Protein AF-A0A1X0SXB1-F1 (afdb_monomer)

pLDDT: mean 78.18, std 19.12, range [36.53, 98.12]

Mean predicted aligned error: 13.42 Å

Solvent-accessible surface area (backbone atoms only — not comparable to full-atom values): 8924 Å² total; per-residue (Å²): 121,76,86,92,71,88,84,87,86,88,75,94,72,95,62,87,86,78,88,64,56,76,43,69,35,97,49,56,66,60,50,50,57,54,42,39,73,75,53,28,42,81,78,49,74,54,98,80,31,38,34,37,28,41,81,86,68,54,51,36,34,35,31,58,70,86,55,94,54,49,92,78,74,61,84,87,74,84,81,72,55,87,54,70,91,70,46,70,59,54,45,99,87,70,45,77,54,78,78,80,75,78,78,94,77,87,88,90,78,82,85,80,86,82,86,87,85,87,89,86,84,89,90,82,90,133

Nearest PDB structures (foldseek):
  4lqb-assembly1_B  TM=8.914E-01  e=7.048E-03  Kribbella flavida DSM 17836
  1ewj-assembly3_F  TM=8.689E-01  e=2.632E-02  Klebsiella pneumoniae
  5vb0-assembly1_B  TM=7.351E-01  e=2.811E-02  Escherichia coli
  5vb0-assembly6_H  TM=7.260E-01  e=3.659E-02  Escherichia coli
  1kll-assembly1_A-2  TM=5.533E-01  e=1.366E-01  Streptomyces lavendulae

Sequence (126 aa):
MPSGEAKVLIRAVDHPPRVHCDIETDDQKAEATRLEGVGARQIGAVKSWIVMETPTGHRFCLVEPQRDDIDRDAREFDRLPANPEMRRPIDRAGRGIEPAQPSSRANQSGTRSASSGIPLDHPVAG

Radius of gyration: 30.95 Å; Cα contacts (8 Å, |Δi|>4): 115; chains: 1; bounding box: 59×100×36 Å

Structure (mmCIF, N/CA/C/O backbone):
data_AF-A0A1X0SXB1-F1
#
_entry.id   AF-A0A1X0SXB1-F1
#
loop_
_atom_site.group_PDB
_atom_site.id
_atom_site.type_symbol
_atom_site.label_atom_id
_atom_site.label_alt_id
_atom_site.label_comp_id
_atom_site.label_asym_id
_atom_site.label_entity_id
_atom_site.label_seq_id
_atom_site.pdbx_PDB_ins_code
_atom_site.Car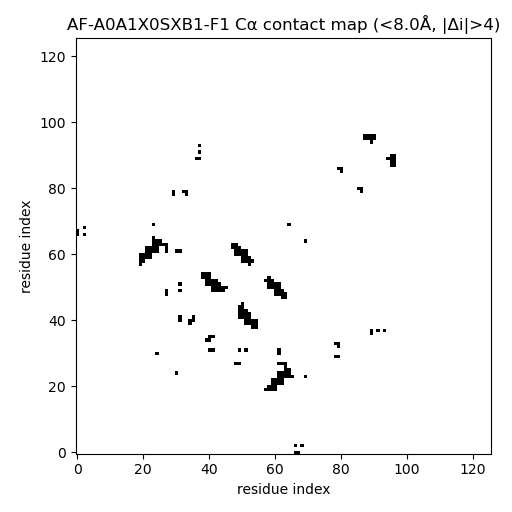tn_x
_atom_site.Cartn_y
_atom_site.Cartn_z
_atom_site.occupancy
_atom_site.B_iso_or_equiv
_atom_site.auth_seq_id
_atom_site.auth_comp_id
_atom_site.auth_asym_id
_atom_site.auth_atom_id
_atom_site.pdbx_PDB_model_num
ATOM 1 N N . MET A 1 1 ? 9.335 -14.666 -10.530 1.00 59.00 1 MET A N 1
ATOM 2 C CA . MET A 1 1 ? 8.030 -15.276 -10.906 1.00 59.00 1 MET A CA 1
ATOM 3 C C . MET A 1 1 ? 7.791 -15.014 -12.384 1.00 59.00 1 MET A C 1
ATOM 5 O O . MET A 1 1 ? 8.287 -13.992 -12.850 1.00 59.00 1 MET A O 1
ATOM 9 N N . PRO A 1 2 ? 7.078 -15.872 -13.131 1.00 64.31 2 PRO A N 1
ATOM 10 C CA . PRO A 1 2 ? 6.658 -15.516 -14.481 1.00 64.31 2 PRO A CA 1
ATOM 11 C C . PRO A 1 2 ? 5.820 -14.234 -14.440 1.00 64.31 2 PRO A C 1
ATOM 13 O O . PRO A 1 2 ? 4.957 -14.064 -13.578 1.00 64.31 2 PRO A O 1
ATOM 16 N N . SER A 1 3 ? 6.115 -13.312 -15.348 1.00 70.19 3 SER A N 1
ATOM 17 C CA . SER A 1 3 ? 5.376 -12.061 -15.483 1.00 70.19 3 SER A CA 1
ATOM 18 C C . SER A 1 3 ? 3.910 -12.339 -15.846 1.00 70.19 3 SER A C 1
ATOM 20 O O . SER A 1 3 ? 3.638 -13.157 -16.722 1.00 70.19 3 SER A O 1
ATOM 22 N N . GLY A 1 4 ? 2.971 -11.653 -15.189 1.00 73.12 4 GLY A N 1
ATOM 23 C CA . GLY A 1 4 ? 1.546 -11.667 -15.553 1.00 73.12 4 GLY A CA 1
ATOM 24 C C . GLY A 1 4 ? 0.649 -12.672 -14.816 1.00 73.12 4 GLY A C 1
ATOM 25 O O . GLY A 1 4 ? -0.547 -12.715 -15.095 1.00 73.12 4 GLY A O 1
ATOM 26 N N . GLU A 1 5 ? 1.168 -13.441 -13.857 1.00 81.56 5 GLU A N 1
ATOM 27 C CA . GLU A 1 5 ? 0.366 -14.387 -13.066 1.00 81.56 5 GLU A CA 1
ATOM 28 C C . GLU A 1 5 ? -0.112 -13.789 -11.730 1.00 81.56 5 GLU A C 1
ATOM 30 O O . GLU A 1 5 ? 0.615 -13.059 -11.053 1.00 81.56 5 GLU A O 1
ATOM 35 N N . ALA A 1 6 ? -1.341 -14.122 -11.320 1.00 82.62 6 ALA A N 1
ATOM 36 C CA . ALA A 1 6 ? -1.893 -13.722 -10.026 1.00 82.62 6 ALA A CA 1
ATOM 37 C C . ALA A 1 6 ? -1.512 -14.720 -8.920 1.00 82.62 6 ALA A C 1
ATOM 39 O O . ALA A 1 6 ? -1.633 -15.933 -9.090 1.00 82.62 6 ALA A O 1
ATOM 40 N N . LYS A 1 7 ? -1.122 -14.208 -7.747 1.00 85.69 7 LYS A N 1
ATOM 41 C CA . LYS A 1 7 ? -0.831 -15.006 -6.549 1.00 85.69 7 LYS A CA 1
ATOM 42 C C . LYS A 1 7 ? -1.977 -14.894 -5.549 1.00 85.69 7 LYS A C 1
ATOM 44 O O . LYS A 1 7 ? -2.394 -13.793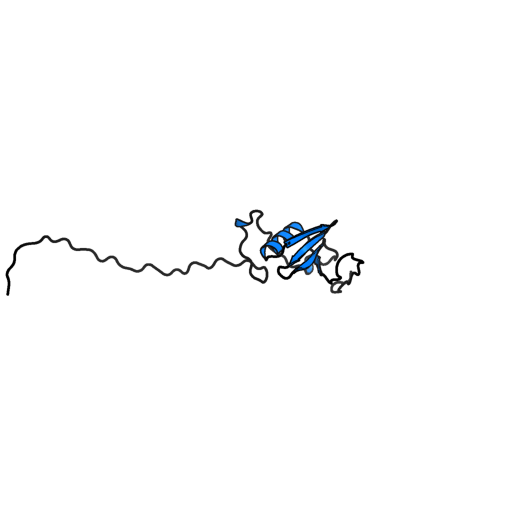 -5.206 1.00 85.69 7 LYS A O 1
ATOM 49 N N . VAL A 1 8 ? -2.438 -16.029 -5.024 1.00 91.00 8 VAL A N 1
ATOM 50 C CA . VAL A 1 8 ? -3.394 -16.066 -3.908 1.00 91.00 8 VAL A CA 1
ATOM 51 C C . VAL A 1 8 ? -2.675 -16.558 -2.658 1.00 91.00 8 VAL A C 1
ATOM 53 O O . VAL A 1 8 ? -2.100 -17.645 -2.642 1.00 91.00 8 VAL A O 1
ATOM 56 N N . LEU A 1 9 ? -2.703 -15.746 -1.604 1.00 91.06 9 LEU A N 1
ATOM 57 C CA . LEU A 1 9 ? -2.153 -16.077 -0.294 1.00 91.06 9 LEU A CA 1
ATOM 58 C C . LEU A 1 9 ? -3.295 -16.329 0.690 1.00 91.06 9 LEU A C 1
ATOM 60 O O . LEU A 1 9 ? -4.172 -15.485 0.861 1.00 91.06 9 LEU A O 1
ATOM 64 N N . ILE A 1 10 ? -3.262 -17.475 1.368 1.00 94.19 10 ILE A N 1
ATOM 65 C CA . ILE A 1 10 ? -4.220 -17.816 2.424 1.00 94.19 10 ILE A CA 1
ATOM 66 C C . ILE A 1 10 ? -3.519 -17.657 3.771 1.00 94.19 10 ILE A C 1
ATOM 68 O O . ILE A 1 10 ? -2.426 -18.185 3.981 1.00 94.19 10 ILE A O 1
ATOM 72 N N . ARG A 1 11 ? -4.143 -16.921 4.692 1.00 90.88 11 ARG A N 1
ATOM 73 C CA . ARG A 1 11 ? -3.618 -16.677 6.038 1.00 90.88 11 ARG A CA 1
ATOM 74 C C . ARG A 1 11 ? -4.714 -16.898 7.076 1.00 90.88 11 ARG A C 1
ATOM 76 O O . ARG A 1 11 ? -5.830 -16.420 6.898 1.00 90.88 11 ARG A O 1
ATOM 83 N N . ALA A 1 12 ? -4.376 -17.585 8.165 1.00 94.06 12 ALA A N 1
ATOM 84 C CA . ALA A 1 12 ? -5.234 -17.670 9.343 1.00 94.06 12 ALA A CA 1
ATOM 85 C C . ALA A 1 12 ? -5.294 -16.306 10.054 1.00 94.06 12 ALA A C 1
ATOM 87 O O . ALA A 1 12 ? -4.262 -15.655 10.226 1.00 94.06 12 ALA A O 1
ATOM 88 N N . VAL A 1 13 ? -6.493 -15.870 10.442 1.00 91.12 13 VAL A N 1
ATOM 89 C CA . VAL A 1 13 ? -6.751 -14.539 11.016 1.00 91.12 13 VAL A CA 1
ATOM 90 C C . VAL A 1 13 ? -7.726 -14.623 12.193 1.00 91.12 13 VAL A C 1
ATOM 92 O O . VAL A 1 13 ? -8.540 -15.541 12.253 1.00 91.12 13 VAL A O 1
ATOM 95 N N . ASP A 1 14 ? -7.639 -13.663 13.112 1.00 92.75 14 ASP A N 1
ATOM 96 C CA . ASP A 1 14 ? -8.492 -13.518 14.305 1.00 92.75 14 ASP A CA 1
ATOM 97 C C . ASP A 1 14 ? -9.707 -12.592 14.090 1.00 92.75 14 ASP A C 1
ATOM 99 O O . ASP A 1 14 ? -10.605 -12.511 14.924 1.00 92.75 14 ASP A O 1
ATOM 103 N N . HIS A 1 15 ? -9.752 -11.901 12.953 1.00 86.75 15 HIS A N 1
ATOM 104 C CA . HIS A 1 15 ? -10.820 -10.996 12.539 1.00 86.75 15 HIS A CA 1
ATOM 105 C C . HIS A 1 15 ? -11.691 -11.626 11.433 1.00 86.75 15 HIS A C 1
ATOM 107 O O . HIS A 1 15 ? -11.261 -12.596 10.802 1.00 86.75 15 HIS A O 1
ATOM 113 N N . PRO A 1 16 ? -12.865 -11.050 11.091 1.00 92.44 16 PRO A N 1
ATOM 114 C CA . PRO A 1 16 ? -13.668 -11.530 9.967 1.00 92.44 16 PRO A CA 1
ATOM 115 C C . PRO A 1 16 ? -12.839 -11.707 8.679 1.00 92.44 16 PRO A C 1
ATOM 117 O O . PRO A 1 16 ? -11.985 -10.855 8.377 1.00 92.44 16 PRO A O 1
ATOM 120 N N . PRO A 1 17 ? -13.041 -12.811 7.935 1.00 91.81 17 PRO A N 1
ATOM 121 C CA . PRO A 1 17 ? -12.261 -13.105 6.741 1.00 91.81 17 PRO A CA 1
ATOM 122 C C . PRO A 1 17 ? -12.538 -12.074 5.645 1.00 91.81 17 PRO A C 1
ATOM 124 O O . PRO A 1 17 ? -13.656 -11.584 5.492 1.00 91.81 17 PRO A O 1
ATOM 127 N N . ARG A 1 18 ? -11.503 -11.749 4.867 1.00 91.25 18 ARG A N 1
ATOM 128 C CA . ARG A 1 18 ? -11.587 -10.843 3.716 1.00 91.25 18 ARG A CA 1
ATOM 129 C C . ARG A 1 18 ? -10.518 -11.182 2.688 1.00 91.25 18 ARG A C 1
ATOM 131 O O . ARG A 1 18 ? -9.448 -11.672 3.047 1.00 91.25 18 ARG A O 1
ATOM 138 N N . VAL A 1 19 ? -10.790 -10.832 1.438 1.00 93.56 19 VAL A N 1
ATOM 139 C CA . VAL A 1 19 ? -9.762 -10.695 0.402 1.00 93.56 19 VAL A CA 1
ATOM 140 C C . VAL A 1 19 ? -9.276 -9.252 0.426 1.00 93.56 19 VAL A C 1
ATOM 142 O O . VAL A 1 19 ? -10.073 -8.339 0.631 1.00 93.56 19 VAL A O 1
ATOM 145 N N . HIS A 1 20 ? -7.974 -9.059 0.259 1.00 94.00 20 HIS A N 1
ATOM 146 C CA . HIS A 1 20 ? -7.387 -7.755 -0.006 1.00 94.00 20 HIS A CA 1
ATOM 147 C C . HIS A 1 20 ? -6.299 -7.894 -1.063 1.00 94.00 20 HIS A C 1
ATOM 149 O O . HIS A 1 20 ? -5.773 -8.989 -1.269 1.00 94.00 20 HIS A O 1
ATOM 155 N N . CYS A 1 21 ? -5.979 -6.781 -1.714 1.00 94.06 21 CYS A N 1
ATOM 156 C CA . CYS A 1 21 ? -4.842 -6.701 -2.615 1.00 94.06 21 CYS A CA 1
ATOM 157 C C . CYS A 1 21 ? -3.598 -6.237 -1.852 1.00 94.06 21 CYS A C 1
ATOM 159 O O . CYS A 1 21 ? -3.688 -5.373 -0.974 1.00 94.06 21 CYS A 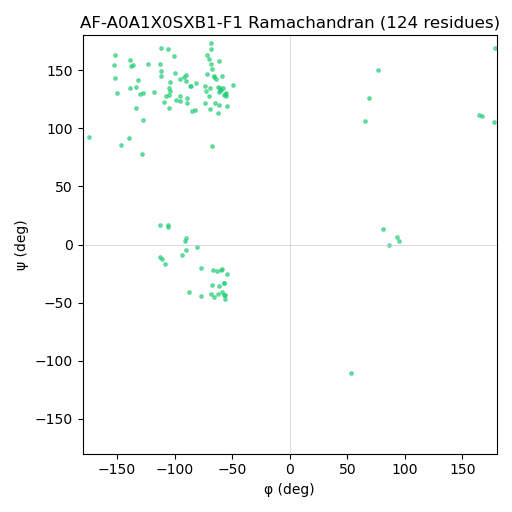O 1
ATOM 161 N N . ASP A 1 22 ? -2.453 -6.777 -2.247 1.00 94.75 22 ASP A N 1
ATOM 162 C CA . ASP A 1 22 ? -1.151 -6.189 -1.960 1.00 94.75 22 ASP A CA 1
ATOM 163 C C . ASP A 1 22 ? -0.761 -5.342 -3.179 1.00 94.75 22 ASP A C 1
ATOM 165 O O . ASP A 1 22 ? -0.841 -5.811 -4.316 1.00 94.75 22 ASP A O 1
ATOM 169 N N . ILE A 1 23 ? -0.405 -4.080 -2.951 1.00 94.31 23 ILE A N 1
ATOM 170 C CA . ILE A 1 23 ? 0.077 -3.149 -3.971 1.00 94.31 23 ILE A CA 1
ATOM 171 C C . ILE A 1 23 ? 1.584 -3.009 -3.775 1.00 94.31 23 ILE A C 1
ATOM 173 O O . ILE A 1 23 ? 2.039 -2.561 -2.720 1.00 94.31 23 ILE A O 1
ATOM 177 N N . GLU A 1 24 ? 2.346 -3.419 -4.782 1.00 94.50 24 GLU A N 1
ATOM 178 C CA . GLU A 1 24 ? 3.800 -3.267 -4.805 1.00 94.50 24 GLU A CA 1
ATOM 179 C C . GLU A 1 24 ? 4.173 -1.801 -5.058 1.00 94.50 24 GLU A C 1
ATOM 181 O O . GLU A 1 24 ? 3.577 -1.132 -5.903 1.00 94.50 24 GLU A O 1
ATOM 186 N N . THR A 1 25 ? 5.151 -1.298 -4.308 1.00 95.06 25 THR A N 1
ATOM 187 C CA . THR A 1 25 ? 5.670 0.067 -4.437 1.00 95.06 25 THR A CA 1
ATOM 188 C C . THR A 1 25 ? 7.130 0.113 -3.994 1.00 95.06 25 THR A C 1
ATOM 190 O O . THR A 1 25 ? 7.527 -0.578 -3.055 1.00 95.06 25 THR A O 1
ATOM 193 N N . ASP A 1 26 ? 7.931 0.926 -4.675 1.00 94.19 26 ASP A N 1
ATOM 194 C CA . ASP A 1 26 ? 9.329 1.211 -4.346 1.00 94.19 26 ASP A CA 1
ATOM 195 C C . ASP A 1 26 ? 9.475 2.201 -3.171 1.00 94.19 26 ASP A C 1
ATOM 197 O O . ASP A 1 26 ? 10.505 2.223 -2.497 1.00 94.19 26 ASP A O 1
ATOM 201 N N . ASP A 1 27 ? 8.427 2.977 -2.871 1.00 94.69 27 ASP A N 1
ATOM 202 C CA . ASP A 1 27 ? 8.343 3.869 -1.714 1.00 94.69 27 ASP A CA 1
ATOM 203 C C . ASP A 1 27 ? 6.951 3.833 -1.061 1.00 94.69 27 ASP A C 1
ATOM 205 O O . ASP A 1 27 ? 6.053 4.633 -1.343 1.00 94.69 27 ASP A O 1
ATOM 209 N N . GLN A 1 28 ? 6.808 2.947 -0.075 1.00 96.12 28 GLN A N 1
ATOM 210 C CA . GLN A 1 28 ? 5.578 2.781 0.702 1.00 96.12 28 GLN A CA 1
ATOM 211 C C . GLN A 1 28 ? 5.102 4.065 1.391 1.00 96.12 28 GLN A C 1
ATOM 213 O O . GLN A 1 28 ? 3.897 4.254 1.563 1.00 96.12 28 GLN A O 1
ATOM 218 N N . LYS A 1 29 ? 6.015 4.948 1.819 1.00 93.75 29 LYS A N 1
ATOM 219 C CA . LYS A 1 29 ? 5.647 6.170 2.551 1.00 93.75 29 LYS A CA 1
ATOM 220 C C . LYS A 1 29 ? 5.109 7.231 1.601 1.00 93.75 29 LYS A C 1
ATOM 222 O O . LYS A 1 29 ? 4.104 7.877 1.913 1.00 93.75 29 LYS A O 1
ATOM 227 N N . ALA A 1 30 ? 5.768 7.415 0.459 1.00 94.00 30 ALA A N 1
ATOM 228 C CA . ALA A 1 30 ? 5.278 8.311 -0.581 1.00 94.00 30 ALA A CA 1
ATOM 229 C C . ALA A 1 30 ? 3.928 7.830 -1.123 1.00 94.00 30 ALA A C 1
ATOM 231 O O . ALA A 1 30 ? 3.006 8.635 -1.258 1.00 94.00 30 ALA A O 1
ATOM 232 N N . GLU A 1 31 ? 3.779 6.524 -1.341 1.00 95.75 31 GLU A N 1
ATOM 233 C CA . GLU A 1 31 ? 2.535 5.957 -1.848 1.00 95.75 31 GLU A CA 1
ATOM 234 C C . GLU A 1 31 ? 1.391 6.059 -0.829 1.00 95.75 31 GLU A C 1
ATOM 236 O O . GLU A 1 31 ? 0.292 6.491 -1.182 1.00 95.75 31 GLU A O 1
ATOM 241 N N . ALA A 1 32 ? 1.644 5.781 0.456 1.00 95.88 32 ALA A N 1
ATOM 242 C CA . ALA A 1 32 ? 0.658 6.009 1.515 1.00 95.88 32 ALA A CA 1
ATOM 243 C C . ALA A 1 32 ? 0.190 7.473 1.531 1.00 95.88 32 ALA A C 1
ATOM 245 O O . ALA A 1 32 ? -1.010 7.740 1.497 1.00 95.88 32 ALA A O 1
ATOM 246 N N . THR A 1 33 ? 1.135 8.416 1.470 1.00 93.75 33 THR A N 1
ATOM 247 C CA . THR A 1 33 ? 0.855 9.860 1.422 1.00 93.75 33 THR A CA 1
ATOM 248 C C . THR A 1 33 ? -0.013 10.238 0.217 1.00 93.75 33 THR A C 1
ATOM 250 O O . THR A 1 33 ? -0.921 11.067 0.331 1.00 93.75 33 THR A O 1
ATOM 253 N N . ARG A 1 34 ? 0.253 9.641 -0.950 1.00 92.88 34 ARG A N 1
ATOM 254 C CA . ARG A 1 34 ? -0.516 9.873 -2.177 1.00 92.88 34 ARG A CA 1
ATOM 255 C C . ARG A 1 34 ? -1.944 9.359 -2.056 1.00 92.88 34 ARG A C 1
ATOM 257 O O . ARG A 1 34 ? -2.885 10.070 -2.404 1.00 92.88 34 ARG A O 1
ATOM 264 N N . LEU A 1 35 ? -2.103 8.150 -1.530 1.00 94.12 35 LEU A N 1
ATOM 265 C CA . LEU A 1 35 ? -3.402 7.511 -1.344 1.00 94.12 35 LEU A CA 1
ATOM 266 C C . LEU A 1 35 ? -4.249 8.224 -0.285 1.00 94.12 35 LEU A C 1
ATOM 268 O O . LEU A 1 35 ? -5.461 8.358 -0.453 1.00 94.12 35 LEU A O 1
ATOM 272 N N . GLU A 1 36 ? -3.628 8.753 0.766 1.00 93.81 36 GLU A N 1
ATOM 273 C CA . GLU A 1 36 ? -4.308 9.624 1.729 1.00 93.81 36 GLU A CA 1
ATOM 274 C C . GLU A 1 36 ? -4.838 10.904 1.075 1.00 93.81 36 GLU A C 1
ATOM 276 O O . GLU A 1 36 ? -5.947 11.343 1.380 1.00 93.81 36 GLU A O 1
ATOM 281 N N . GLY A 1 37 ? -4.113 11.450 0.093 1.00 89.31 37 GLY A N 1
ATOM 282 C CA . GLY A 1 37 ? -4.562 12.587 -0.715 1.00 89.31 37 GLY A CA 1
ATOM 283 C C . GLY A 1 37 ? -5.859 12.348 -1.505 1.00 89.31 37 GLY A C 1
ATOM 284 O O . GLY A 1 37 ? -6.548 13.312 -1.829 1.00 89.31 37 GLY A O 1
ATOM 285 N N . VAL A 1 38 ? -6.229 11.088 -1.777 1.00 90.00 38 VAL A N 1
ATOM 286 C CA . VAL A 1 38 ? -7.512 10.693 -2.411 1.00 90.00 38 VAL A CA 1
ATOM 287 C C . VAL A 1 38 ? -8.505 10.071 -1.426 1.00 90.00 38 VAL A C 1
ATOM 289 O O . VAL A 1 38 ? -9.504 9.475 -1.833 1.00 90.00 38 VAL A O 1
ATOM 292 N N . GLY A 1 39 ? -8.260 10.229 -0.125 1.00 92.69 39 GLY A N 1
ATOM 293 C CA . GLY A 1 39 ? -9.187 9.849 0.939 1.00 92.69 39 GLY A CA 1
ATOM 294 C C . GLY A 1 39 ? -8.991 8.445 1.509 1.00 92.69 39 GLY A C 1
ATOM 295 O O . GLY A 1 39 ? -9.803 8.019 2.330 1.00 92.69 39 GLY A O 1
ATOM 296 N N . ALA A 1 40 ? -7.945 7.713 1.113 1.00 96.56 40 ALA A N 1
ATOM 297 C CA . ALA A 1 40 ? -7.550 6.530 1.872 1.00 96.56 40 ALA A CA 1
ATOM 298 C C . ALA A 1 40 ? -6.988 6.935 3.247 1.00 96.56 40 ALA A C 1
ATOM 300 O O . ALA A 1 40 ? -6.701 8.101 3.509 1.00 96.56 40 ALA A O 1
ATOM 301 N N . ARG A 1 41 ? -6.821 5.964 4.140 1.00 97.69 41 ARG A N 1
ATOM 302 C CA . ARG A 1 41 ? -6.255 6.178 5.473 1.00 97.69 41 ARG A CA 1
ATOM 303 C C . ARG A 1 41 ? -5.305 5.053 5.832 1.00 97.69 41 ARG A C 1
ATOM 305 O O . ARG A 1 41 ? -5.663 3.884 5.683 1.00 97.69 41 ARG A O 1
ATOM 312 N N . GLN A 1 42 ? -4.139 5.384 6.375 1.00 97.38 42 GLN A N 1
ATOM 313 C CA . GLN A 1 42 ? -3.285 4.383 6.998 1.00 97.38 42 GLN A CA 1
ATOM 314 C C . GLN A 1 42 ? -3.913 3.872 8.305 1.00 97.38 42 GLN A C 1
ATOM 316 O O . GLN A 1 42 ? -4.283 4.647 9.188 1.00 97.38 42 GLN A O 1
ATOM 321 N N . ILE A 1 43 ? -4.037 2.550 8.444 1.00 96.38 43 ILE A N 1
ATOM 322 C CA . ILE A 1 43 ? -4.623 1.911 9.636 1.00 96.38 43 ILE A CA 1
ATOM 323 C C . ILE A 1 43 ? -3.607 1.115 10.455 1.00 96.38 43 ILE A C 1
ATOM 325 O O . ILE A 1 43 ? -3.910 0.700 11.571 1.00 96.38 43 ILE A O 1
ATOM 329 N N . GLY A 1 44 ? -2.407 0.900 9.916 1.00 95.12 44 GLY A N 1
ATOM 330 C CA . GLY A 1 44 ? -1.311 0.282 10.646 1.00 95.12 44 GLY A CA 1
ATOM 331 C C . GLY A 1 44 ? -0.055 0.117 9.802 1.00 95.12 44 GLY A C 1
ATOM 332 O O . GLY A 1 44 ? -0.073 0.272 8.583 1.00 95.12 44 GLY A O 1
ATOM 333 N N . ALA A 1 45 ? 1.041 -0.221 10.468 1.00 94.62 45 ALA A N 1
ATOM 334 C CA . ALA A 1 45 ? 2.266 -0.703 9.848 1.00 94.62 45 ALA A CA 1
ATOM 335 C C . ALA A 1 45 ? 2.645 -2.012 10.541 1.00 94.62 45 ALA A C 1
ATOM 337 O O . ALA A 1 45 ? 2.633 -2.093 11.770 1.00 94.62 45 ALA A O 1
ATOM 338 N N . VAL A 1 46 ? 2.919 -3.052 9.761 1.00 89.69 46 VAL A N 1
ATOM 339 C CA . VAL A 1 46 ? 3.208 -4.388 10.279 1.00 89.69 46 VAL A CA 1
ATOM 340 C C . VAL A 1 46 ? 4.436 -4.917 9.561 1.00 89.69 46 VAL A C 1
ATOM 342 O O . VAL A 1 46 ? 4.405 -5.141 8.357 1.00 89.69 46 VAL A O 1
ATOM 345 N N . LYS A 1 47 ? 5.511 -5.164 10.315 1.00 90.12 47 LYS A N 1
ATOM 346 C CA . LYS A 1 47 ? 6.794 -5.632 9.770 1.00 90.12 47 LYS A CA 1
ATOM 347 C C . LYS A 1 47 ? 7.280 -4.708 8.641 1.00 90.12 47 LYS A C 1
ATOM 349 O O . LYS A 1 47 ? 7.647 -3.576 8.929 1.00 90.12 47 LYS A O 1
ATOM 354 N N . SER A 1 48 ? 7.269 -5.187 7.398 1.00 92.69 48 SER A N 1
ATOM 355 C CA . SER A 1 48 ? 7.744 -4.490 6.200 1.00 92.69 48 SER A CA 1
ATOM 356 C C . SER A 1 48 ? 6.614 -3.984 5.296 1.00 92.69 48 SER A C 1
ATOM 358 O O . SER A 1 48 ? 6.852 -3.713 4.126 1.00 92.69 48 SER A O 1
ATOM 360 N N . TRP A 1 49 ? 5.372 -3.890 5.784 1.00 96.31 49 TRP A N 1
ATOM 361 C CA . TRP A 1 49 ? 4.248 -3.394 4.984 1.00 96.31 49 TRP A CA 1
ATOM 362 C C . TRP A 1 49 ? 3.350 -2.423 5.744 1.00 96.31 49 TRP A C 1
ATOM 364 O O . TRP A 1 49 ? 3.241 -2.451 6.975 1.00 96.31 49 TRP A O 1
ATOM 374 N N . ILE A 1 50 ? 2.672 -1.566 4.984 1.00 98.00 50 ILE A N 1
ATOM 375 C CA . ILE A 1 50 ? 1.693 -0.602 5.489 1.00 98.00 50 ILE A CA 1
ATOM 376 C C . ILE A 1 50 ? 0.292 -1.107 5.157 1.00 98.00 50 ILE A C 1
ATOM 378 O O . ILE A 1 50 ? 0.037 -1.525 4.034 1.00 98.00 50 ILE A O 1
ATOM 382 N N . VAL A 1 51 ? -0.628 -1.058 6.119 1.00 96.81 51 VAL A N 1
ATOM 383 C CA . VAL A 1 51 ? -2.037 -1.400 5.898 1.00 96.81 51 VAL A CA 1
ATOM 384 C C . VAL A 1 51 ? -2.833 -0.115 5.705 1.00 96.81 51 VAL A C 1
ATOM 386 O O . VAL A 1 51 ? -2.837 0.759 6.576 1.00 96.81 51 VAL A O 1
ATOM 389 N N . MET A 1 52 ? -3.538 -0.033 4.582 1.00 98.12 52 MET A N 1
ATOM 390 C CA . MET A 1 52 ? -4.377 1.091 4.181 1.00 98.12 52 MET A CA 1
ATOM 391 C C . MET A 1 52 ? -5.854 0.684 4.165 1.00 98.12 52 MET A C 1
ATOM 393 O O . MET A 1 52 ? -6.198 -0.490 4.002 1.00 98.12 52 MET A O 1
ATOM 397 N N . GLU A 1 53 ? -6.739 1.662 4.313 1.00 97.56 53 GLU A N 1
ATOM 398 C CA . GLU A 1 53 ? -8.188 1.513 4.193 1.00 97.56 53 GLU A CA 1
ATOM 399 C C . GLU A 1 53 ? -8.739 2.581 3.245 1.00 97.56 53 GLU A C 1
ATOM 401 O O .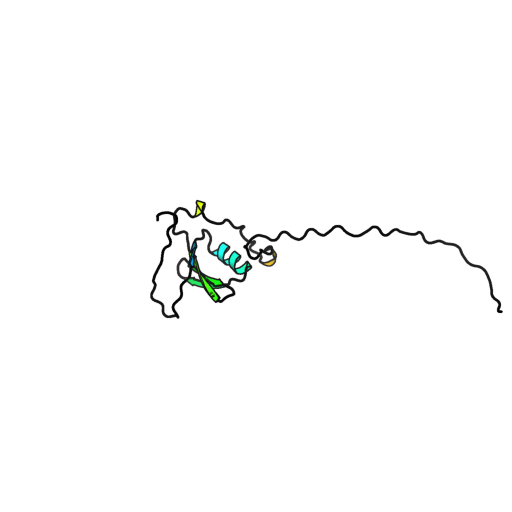 GLU A 1 53 ? -8.425 3.763 3.361 1.00 97.56 53 GLU A O 1
ATOM 406 N N . THR A 1 54 ? -9.532 2.153 2.268 1.00 96.44 54 THR A N 1
ATOM 407 C CA . THR A 1 54 ? -10.232 3.035 1.322 1.00 96.44 54 THR A CA 1
ATOM 408 C C . THR A 1 54 ? -11.393 3.776 2.004 1.00 96.44 54 THR A C 1
ATOM 410 O O . THR A 1 54 ? -11.887 3.307 3.033 1.00 96.44 54 THR A O 1
ATOM 413 N N . PRO A 1 55 ? -11.929 4.862 1.407 1.00 96.56 55 PRO A N 1
ATOM 414 C CA . PRO A 1 55 ? -13.126 5.540 1.923 1.00 96.56 55 PRO A CA 1
ATOM 415 C C . PRO A 1 55 ? -14.352 4.631 2.111 1.00 96.56 55 PRO A C 1
ATOM 417 O O . PRO A 1 55 ? -15.227 4.928 2.918 1.00 96.56 55 PRO A O 1
ATOM 420 N N . THR A 1 56 ? -14.437 3.528 1.362 1.00 95.25 56 THR A N 1
ATOM 421 C CA . THR A 1 56 ? -15.532 2.549 1.449 1.00 95.25 56 THR A CA 1
ATOM 422 C C . THR A 1 56 ? -15.259 1.427 2.457 1.00 95.25 56 THR A C 1
ATOM 424 O O . THR A 1 56 ? -16.042 0.484 2.550 1.00 95.25 56 THR A O 1
ATOM 427 N N . GLY A 1 57 ? -14.157 1.502 3.213 1.00 94.00 57 GLY A N 1
ATOM 428 C CA . GLY A 1 57 ? -13.790 0.545 4.261 1.00 94.00 57 GLY A CA 1
ATOM 429 C C . GLY A 1 57 ? -13.014 -0.685 3.776 1.00 94.00 57 GLY A C 1
ATOM 430 O O . GLY A 1 57 ? -12.641 -1.533 4.586 1.00 94.00 57 GLY A O 1
ATOM 431 N N . HIS A 1 58 ? -12.737 -0.812 2.473 1.00 95.31 58 HIS A N 1
ATOM 432 C CA . HIS A 1 58 ? -11.929 -1.917 1.952 1.00 95.31 58 HIS A CA 1
ATOM 433 C C . HIS A 1 58 ? -10.456 -1.734 2.330 1.00 95.31 58 HIS A C 1
ATOM 435 O O . HIS A 1 58 ? -9.906 -0.649 2.132 1.00 95.31 58 HIS A O 1
ATOM 441 N N . ARG A 1 59 ? -9.819 -2.789 2.845 1.00 95.25 59 ARG A N 1
ATOM 442 C CA . ARG A 1 59 ? -8.420 -2.768 3.296 1.00 95.25 59 ARG A CA 1
ATOM 443 C C . ARG A 1 59 ? -7.494 -3.356 2.245 1.00 95.25 59 ARG A C 1
ATOM 445 O O . ARG A 1 59 ? -7.895 -4.281 1.550 1.00 95.25 59 ARG A O 1
ATOM 452 N N . PHE A 1 60 ? -6.269 -2.855 2.172 1.00 97.00 60 PHE A N 1
ATOM 453 C CA . PHE A 1 60 ? -5.206 -3.337 1.285 1.00 97.00 60 PHE A CA 1
ATOM 454 C C . PHE A 1 60 ? -3.833 -3.052 1.904 1.00 97.00 60 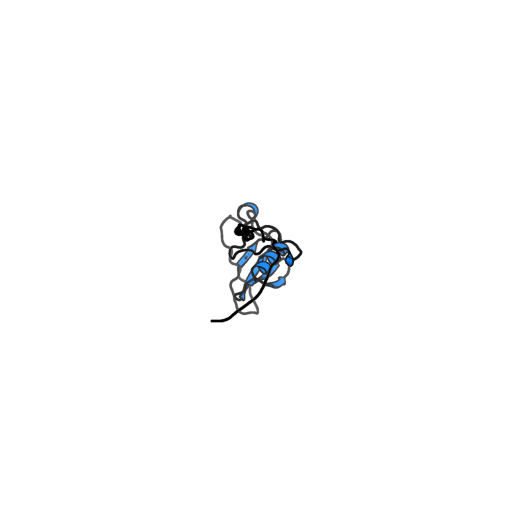PHE A C 1
ATOM 456 O O . PHE A 1 60 ? -3.742 -2.263 2.848 1.00 97.00 60 PHE A O 1
ATOM 463 N N . CYS A 1 61 ? -2.780 -3.706 1.414 1.00 97.00 61 CYS A N 1
ATOM 464 C CA . CYS A 1 61 ? -1.419 -3.479 1.902 1.00 97.00 61 CYS A CA 1
ATOM 465 C C . CYS A 1 61 ? -0.559 -2.796 0.838 1.00 97.00 61 CYS A C 1
ATOM 467 O O . CYS A 1 61 ? -0.692 -3.090 -0.345 1.00 97.00 61 CYS A O 1
ATOM 469 N N . LEU A 1 62 ? 0.349 -1.923 1.270 1.00 97.69 62 LEU A N 1
ATOM 470 C CA . LEU A 1 62 ? 1.496 -1.489 0.478 1.00 97.69 62 LEU A CA 1
ATOM 471 C C . LEU A 1 62 ? 2.686 -2.356 0.872 1.00 97.69 62 LEU A C 1
ATOM 473 O O . LEU A 1 62 ? 3.038 -2.404 2.053 1.00 97.69 62 LEU A O 1
ATOM 477 N N . VAL A 1 63 ? 3.290 -3.034 -0.097 1.00 96.25 63 VAL A N 1
ATOM 478 C CA . VAL A 1 63 ? 4.407 -3.967 0.100 1.00 96.25 63 VAL A CA 1
ATOM 479 C C . VAL A 1 63 ? 5.604 -3.537 -0.742 1.00 96.25 63 VAL A C 1
ATOM 481 O O . VAL A 1 63 ? 5.446 -2.843 -1.743 1.00 96.25 63 VAL A O 1
ATOM 484 N N . GLU A 1 64 ? 6.798 -3.940 -0.321 1.00 94.69 64 GLU A N 1
ATOM 485 C CA . GLU A 1 64 ? 7.995 -3.832 -1.159 1.00 94.69 64 GLU A CA 1
ATOM 486 C C . GLU A 1 64 ? 7.832 -4.677 -2.437 1.00 94.69 64 GLU A C 1
ATOM 488 O O . GLU A 1 64 ? 7.041 -5.633 -2.429 1.00 94.69 64 GLU A O 1
ATOM 493 N N . PRO A 1 65 ? 8.579 -4.372 -3.515 1.00 92.44 65 PRO A N 1
ATOM 494 C CA . PRO A 1 65 ? 8.512 -5.137 -4.753 1.00 92.44 65 PRO A CA 1
ATOM 495 C C . PRO A 1 65 ? 8.774 -6.628 -4.506 1.00 92.44 65 PRO A C 1
ATOM 497 O O . PRO A 1 65 ? 9.760 -7.016 -3.878 1.00 92.44 65 PRO A O 1
ATOM 500 N N . GLN A 1 66 ? 7.865 -7.473 -4.985 1.00 88.50 66 GLN A N 1
ATOM 501 C CA . GLN A 1 66 ? 7.961 -8.933 -4.922 1.00 88.50 66 GLN A CA 1
ATOM 502 C C . GLN A 1 66 ? 8.248 -9.550 -6.290 1.00 88.50 66 GLN A C 1
ATOM 504 O O . GLN A 1 66 ? 8.623 -10.726 -6.366 1.00 88.50 66 GLN A O 1
ATOM 509 N N . ARG A 1 67 ? 8.037 -8.785 -7.365 1.00 85.50 67 ARG A N 1
ATOM 510 C CA . ARG A 1 67 ? 8.320 -9.181 -8.741 1.00 85.50 67 ARG A CA 1
ATOM 511 C C . ARG A 1 67 ? 9.479 -8.377 -9.319 1.00 85.50 67 ARG A C 1
ATOM 513 O O . ARG A 1 67 ? 9.656 -7.203 -9.014 1.00 85.50 67 ARG A O 1
ATOM 520 N N . ASP A 1 68 ? 10.211 -9.015 -10.226 1.00 84.62 68 ASP A N 1
ATOM 521 C CA . ASP A 1 68 ? 11.394 -8.433 -10.872 1.00 84.62 68 ASP A CA 1
ATOM 522 C C . ASP A 1 68 ? 11.043 -7.481 -12.035 1.00 84.62 68 ASP A C 1
ATOM 524 O O . ASP A 1 68 ? 11.931 -6.926 -12.672 1.00 84.62 68 ASP A O 1
ATOM 528 N N . ASP A 1 69 ? 9.756 -7.321 -12.361 1.00 84.94 69 ASP A N 1
ATOM 529 C CA . ASP A 1 69 ? 9.265 -6.536 -13.500 1.00 84.94 69 ASP A CA 1
ATOM 530 C C . ASP A 1 69 ? 8.495 -5.270 -13.100 1.00 84.94 69 ASP A C 1
ATOM 532 O O . ASP A 1 69 ? 7.804 -4.682 -13.936 1.00 84.94 69 ASP A O 1
ATOM 536 N N . ILE A 1 70 ? 8.639 -4.825 -11.846 1.00 84.62 70 ILE A N 1
ATOM 537 C CA . ILE A 1 70 ? 7.975 -3.614 -11.350 1.00 84.62 70 ILE A CA 1
ATOM 538 C C . ILE A 1 70 ? 8.338 -2.383 -12.193 1.00 84.62 70 ILE A C 1
ATOM 540 O O . ILE A 1 70 ? 7.441 -1.667 -12.622 1.00 84.62 70 ILE A O 1
ATOM 544 N N . ASP A 1 71 ? 9.613 -2.210 -12.549 1.00 84.75 71 ASP A N 1
ATOM 545 C CA . ASP A 1 71 ? 10.097 -1.056 -13.324 1.00 84.75 71 ASP A CA 1
ATOM 546 C C . ASP A 1 71 ? 9.487 -0.970 -14.732 1.00 84.75 71 ASP A C 1
ATOM 548 O O . ASP A 1 71 ? 9.466 0.094 -15.347 1.00 84.75 71 ASP A O 1
ATOM 552 N N . ARG A 1 72 ? 8.999 -2.092 -15.275 1.00 83.81 72 ARG A N 1
ATOM 553 C CA . ARG A 1 72 ? 8.407 -2.138 -16.617 1.00 83.81 72 ARG A CA 1
ATOM 554 C C . ARG A 1 72 ? 6.917 -1.806 -16.603 1.00 83.81 72 ARG A C 1
ATOM 556 O O . ARG A 1 72 ? 6.435 -1.137 -17.515 1.00 83.81 72 ARG A O 1
ATOM 563 N N . ASP A 1 73 ? 6.193 -2.322 -15.611 1.00 82.62 73 ASP A N 1
ATOM 564 C CA . ASP A 1 73 ? 4.726 -2.357 -15.624 1.00 82.62 73 ASP A CA 1
ATOM 565 C C . ASP A 1 73 ? 4.082 -1.413 -14.591 1.00 82.62 73 ASP A C 1
ATOM 567 O O . ASP A 1 73 ? 2.869 -1.174 -14.646 1.00 82.62 73 ASP A O 1
ATOM 571 N N . ALA A 1 74 ? 4.859 -0.876 -13.644 1.00 88.38 74 ALA A N 1
ATOM 572 C CA . ALA A 1 74 ? 4.346 0.018 -12.615 1.00 88.38 74 ALA A CA 1
ATOM 573 C C . ALA A 1 74 ? 3.892 1.368 -13.182 1.00 88.38 74 ALA A C 1
ATOM 575 O O . ALA A 1 74 ? 4.326 1.849 -14.229 1.00 88.38 74 ALA A O 1
ATOM 576 N N . ARG A 1 75 ? 2.972 2.001 -12.451 1.00 90.12 75 ARG A N 1
ATOM 577 C CA . ARG A 1 75 ? 2.562 3.379 -12.714 1.00 90.12 75 ARG A CA 1
ATOM 578 C C . ARG A 1 75 ? 3.470 4.316 -11.935 1.00 90.12 75 ARG A C 1
ATOM 580 O O . ARG A 1 75 ? 3.548 4.207 -10.716 1.00 90.12 75 ARG A O 1
ATOM 587 N N . GLU A 1 76 ? 4.079 5.261 -12.637 1.00 89.56 76 GLU A N 1
ATOM 588 C CA . GLU A 1 76 ? 4.806 6.359 -12.009 1.00 89.56 76 GLU A CA 1
ATOM 589 C C . GLU A 1 76 ? 3.843 7.462 -11.562 1.00 89.56 76 GLU A C 1
ATOM 591 O O . GLU A 1 76 ? 2.895 7.820 -12.271 1.00 89.56 76 GLU A O 1
ATOM 596 N N . PHE A 1 77 ? 4.104 8.008 -10.376 1.00 87.69 77 PHE A N 1
ATOM 597 C CA . PHE A 1 77 ? 3.371 9.134 -9.814 1.00 87.69 77 PHE A CA 1
ATOM 598 C C . PHE A 1 77 ? 4.348 10.180 -9.292 1.00 87.69 77 PHE A C 1
ATOM 600 O O . PHE A 1 77 ? 5.353 9.849 -8.661 1.00 87.69 77 PHE A O 1
ATOM 607 N N . ASP A 1 78 ? 4.010 11.453 -9.489 1.00 85.62 78 ASP A N 1
ATOM 608 C CA . ASP A 1 78 ? 4.768 12.546 -8.895 1.00 85.62 78 ASP A CA 1
ATOM 609 C C . ASP A 1 78 ? 4.748 12.438 -7.368 1.00 85.62 78 ASP A C 1
ATOM 611 O O . ASP A 1 78 ? 3.692 12.284 -6.739 1.00 85.62 78 ASP A O 1
ATOM 615 N N . ARG A 1 79 ? 5.925 12.573 -6.749 1.00 82.50 79 ARG A N 1
ATOM 616 C CA . ARG A 1 79 ? 6.017 12.614 -5.292 1.00 82.50 79 ARG A CA 1
ATOM 617 C C . ARG A 1 79 ? 5.312 13.873 -4.791 1.00 82.50 79 ARG A C 1
ATOM 619 O O . ARG A 1 79 ? 5.678 14.994 -5.149 1.00 82.50 79 ARG A O 1
ATOM 626 N N . LEU A 1 80 ? 4.314 13.688 -3.930 1.00 79.62 80 LEU A N 1
ATOM 627 C CA . LEU A 1 80 ? 3.599 14.813 -3.339 1.00 79.62 80 LEU A CA 1
ATOM 628 C C . LEU A 1 80 ? 4.539 15.649 -2.456 1.00 79.62 80 LEU A C 1
ATOM 630 O O . LEU A 1 80 ? 5.376 15.085 -1.741 1.00 79.62 80 LEU A O 1
ATOM 634 N N . PRO A 1 81 ? 4.399 16.988 -2.454 1.00 77.62 81 PRO A N 1
ATOM 635 C CA . PRO A 1 81 ? 5.169 17.832 -1.558 1.00 77.62 81 PRO A CA 1
ATOM 636 C C . PRO A 1 81 ? 4.899 17.460 -0.097 1.00 77.62 81 PRO A C 1
ATOM 638 O O . PRO A 1 81 ? 3.777 17.109 0.292 1.00 77.62 81 PRO A O 1
ATOM 641 N N . ALA A 1 82 ? 5.951 17.572 0.719 1.00 72.44 82 ALA A N 1
ATOM 642 C CA . ALA A 1 82 ? 5.890 17.255 2.141 1.00 72.44 82 ALA A CA 1
ATOM 643 C C . ALA A 1 82 ? 4.794 18.068 2.848 1.00 72.44 82 ALA A C 1
ATOM 645 O O . ALA A 1 82 ? 4.007 17.488 3.594 1.00 72.44 82 ALA A O 1
ATOM 646 N N . ASN A 1 83 ? 4.695 19.372 2.545 1.00 75.88 83 ASN A N 1
ATOM 647 C CA . ASN A 1 83 ? 3.618 20.233 3.032 1.00 75.88 83 ASN A CA 1
ATOM 648 C C . ASN A 1 83 ? 2.275 19.854 2.367 1.00 75.88 83 ASN A C 1
ATOM 650 O O . ASN A 1 83 ? 2.144 20.033 1.151 1.00 75.88 83 AS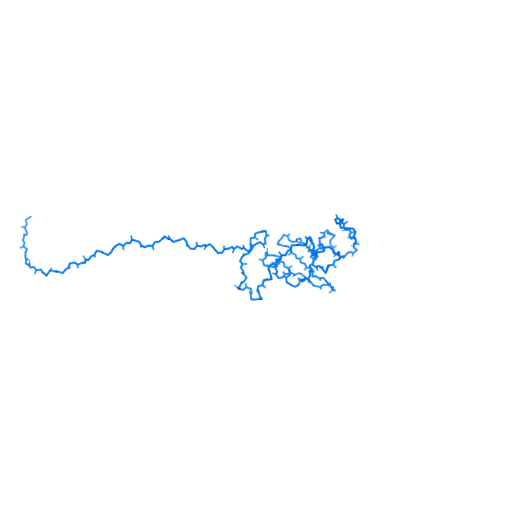N A O 1
ATOM 654 N N . PRO A 1 84 ? 1.267 19.394 3.136 1.00 75.38 84 PRO A N 1
ATOM 655 C CA . PRO A 1 84 ? -0.056 19.076 2.609 1.00 75.38 84 PRO A CA 1
ATOM 656 C C . PRO A 1 84 ? -0.751 20.241 1.900 1.00 75.38 84 PRO A C 1
ATOM 658 O O . PRO A 1 84 ? -1.435 20.011 0.908 1.00 75.38 84 PRO A O 1
ATOM 661 N N . GLU A 1 85 ? -0.532 21.481 2.344 1.00 78.38 85 GLU A N 1
ATOM 662 C CA . GLU A 1 85 ? -1.147 22.677 1.748 1.00 78.38 85 GLU A CA 1
ATOM 663 C C . GLU A 1 85 ? -0.652 22.956 0.321 1.00 78.38 85 GLU A C 1
ATOM 665 O O . GLU A 1 85 ? -1.330 23.618 -0.460 1.00 78.38 85 GLU A O 1
ATOM 670 N N . MET A 1 86 ? 0.526 22.438 -0.042 1.00 76.25 86 MET A N 1
ATOM 671 C CA . MET A 1 86 ? 1.113 22.591 -1.377 1.00 76.25 86 MET A CA 1
ATOM 672 C C . MET A 1 86 ? 0.714 21.472 -2.347 1.00 76.25 86 MET A C 1
ATOM 674 O O . MET A 1 86 ? 1.106 21.500 -3.517 1.00 76.25 86 MET A O 1
ATOM 678 N N . ARG A 1 87 ? -0.013 20.450 -1.883 1.00 78.50 87 ARG A N 1
ATOM 679 C CA . ARG A 1 87 ? -0.409 19.314 -2.720 1.00 78.50 87 ARG A CA 1
ATOM 680 C C . ARG A 1 87 ? -1.514 19.771 -3.667 1.00 78.50 87 ARG A C 1
ATOM 682 O O . ARG A 1 87 ? -2.554 20.258 -3.233 1.00 78.50 87 ARG A O 1
ATOM 689 N N . ARG A 1 88 ? -1.285 19.631 -4.975 1.00 71.62 88 ARG A N 1
ATOM 690 C CA . ARG A 1 88 ? -2.314 19.939 -5.976 1.00 71.62 88 ARG A CA 1
ATOM 691 C C . ARG A 1 88 ? -3.484 18.961 -5.836 1.00 71.62 88 ARG A C 1
ATOM 693 O O . ARG A 1 88 ? -3.237 17.783 -5.568 1.00 71.62 88 ARG A O 1
ATOM 700 N N . PRO A 1 89 ? -4.732 19.408 -6.060 1.00 68.88 89 PRO A N 1
ATOM 701 C CA . PRO A 1 89 ? -5.861 18.498 -6.167 1.00 68.88 89 PRO A CA 1
ATOM 702 C C . PRO A 1 89 ? -5.578 17.454 -7.249 1.00 68.88 89 PRO A C 1
ATOM 704 O O . PRO A 1 89 ? -5.175 17.807 -8.359 1.00 68.88 89 PRO A O 1
ATOM 707 N N . ILE A 1 90 ? -5.776 16.181 -6.924 1.00 69.06 90 ILE A N 1
ATOM 708 C CA . ILE A 1 90 ? -5.711 15.082 -7.886 1.00 69.06 90 ILE A CA 1
ATOM 709 C C . ILE A 1 90 ? -7.129 14.626 -8.226 1.00 69.06 90 ILE A C 1
ATOM 711 O O . ILE A 1 90 ? -8.009 14.599 -7.365 1.00 69.06 90 ILE A O 1
ATOM 715 N N . ASP A 1 91 ? -7.377 14.329 -9.500 1.00 68.12 91 ASP A N 1
ATOM 716 C CA . ASP A 1 91 ? -8.664 13.831 -9.965 1.00 68.12 91 ASP A CA 1
ATOM 717 C C . ASP A 1 91 ? -8.930 12.415 -9.431 1.00 68.12 91 ASP A C 1
ATOM 719 O O . ASP A 1 91 ? -8.074 11.763 -8.829 1.00 68.12 91 ASP A O 1
ATOM 723 N N . ARG A 1 92 ? -10.139 11.898 -9.672 1.00 59.41 92 ARG A N 1
ATOM 724 C CA . ARG A 1 92 ? -10.525 10.546 -9.238 1.00 59.41 92 ARG A CA 1
ATOM 725 C C . ARG A 1 92 ? -9.624 9.440 -9.811 1.00 59.41 92 ARG A C 1
ATOM 727 O O . ARG A 1 92 ? -9.596 8.344 -9.261 1.00 59.41 92 ARG A O 1
ATOM 734 N N . ALA A 1 93 ? -8.921 9.701 -10.911 1.00 61.72 93 ALA A N 1
ATOM 735 C CA . ALA A 1 93 ? -7.974 8.771 -11.514 1.00 61.72 93 ALA A CA 1
ATOM 736 C C . ALA A 1 93 ? -6.537 8.954 -10.982 1.00 61.72 93 ALA A C 1
ATOM 738 O O . ALA A 1 93 ? -5.633 8.262 -11.445 1.00 61.72 93 ALA A O 1
ATOM 739 N N . GLY A 1 94 ? -6.322 9.857 -10.020 1.00 60.59 94 GLY A N 1
ATOM 740 C CA . GLY A 1 94 ? -5.026 10.129 -9.407 1.00 60.59 94 GLY A CA 1
ATOM 741 C C . GLY A 1 94 ? -4.115 11.048 -10.224 1.00 60.59 94 GLY A C 1
ATOM 742 O O . GLY A 1 94 ? -2.928 11.116 -9.918 1.00 60.59 94 GLY A O 1
ATOM 743 N N . ARG A 1 95 ? -4.626 11.743 -11.250 1.00 67.38 95 ARG A N 1
ATOM 744 C CA . ARG A 1 95 ? -3.850 12.720 -12.038 1.00 67.38 95 ARG A CA 1
ATOM 745 C C . ARG A 1 95 ? -3.952 14.113 -11.430 1.00 67.38 95 ARG A C 1
ATOM 747 O O . ARG A 1 95 ? -5.015 14.486 -10.948 1.00 67.38 95 ARG A O 1
ATOM 754 N N . GLY A 1 96 ? -2.890 14.912 -11.518 1.00 63.69 96 GLY A N 1
ATOM 755 C CA . GLY A 1 96 ? -2.938 16.328 -11.139 1.00 63.69 96 GLY A CA 1
ATOM 756 C C . GLY A 1 96 ? -4.022 17.090 -11.906 1.00 63.69 96 GLY A C 1
ATOM 757 O O . GLY A 1 96 ? -4.095 17.009 -13.131 1.00 63.69 96 GLY A O 1
ATOM 758 N N . ILE A 1 97 ? -4.863 17.836 -11.190 1.00 66.00 97 ILE A N 1
ATOM 759 C CA . ILE A 1 97 ? -5.809 18.780 -11.787 1.00 66.00 97 ILE A CA 1
ATOM 760 C C . ILE A 1 97 ? -5.040 20.076 -12.066 1.00 66.00 97 ILE A C 1
ATOM 762 O O . ILE A 1 97 ? -4.552 20.739 -11.145 1.00 66.00 97 ILE A O 1
ATOM 766 N N . GLU A 1 98 ? -4.910 20.437 -13.343 1.00 58.94 98 GLU A N 1
ATOM 767 C CA . GLU A 1 98 ? -4.417 21.757 -13.745 1.00 58.94 98 GLU A CA 1
ATOM 768 C C . GLU A 1 98 ? -5.358 22.850 -13.203 1.00 58.94 98 GLU A C 1
ATOM 770 O O . GLU A 1 98 ? -6.582 22.715 -13.313 1.00 58.94 98 GLU A O 1
ATOM 775 N N . PRO A 1 99 ? -4.832 23.939 -12.612 1.00 56.88 99 PRO A N 1
ATOM 776 C CA . PRO A 1 99 ? -5.664 25.052 -12.186 1.00 56.88 99 PRO A CA 1
ATOM 777 C C . PRO A 1 99 ? -6.390 25.632 -13.400 1.00 56.88 99 PRO A C 1
ATOM 779 O O . PRO A 1 99 ? -5.778 25.887 -14.439 1.00 56.88 99 PRO A O 1
ATOM 782 N N . ALA A 1 100 ? -7.699 25.857 -13.264 1.00 54.44 100 ALA A N 1
ATOM 783 C CA . ALA A 1 100 ? -8.481 26.520 -14.297 1.00 54.44 100 ALA A CA 1
ATOM 784 C C . ALA A 1 100 ? -7.826 27.869 -14.639 1.00 54.44 100 ALA A C 1
ATOM 786 O O . ALA A 1 100 ? -7.667 28.729 -13.770 1.00 54.44 100 ALA A O 1
ATOM 787 N N . GLN A 1 101 ? -7.420 28.038 -15.900 1.00 52.62 101 GLN A N 1
ATOM 788 C CA . GLN A 1 101 ? -6.903 29.309 -16.403 1.00 52.62 101 GLN A CA 1
ATOM 789 C C . GLN A 1 101 ? -7.974 30.388 -16.162 1.00 52.62 101 GLN A C 1
ATOM 791 O O . GLN A 1 101 ? -9.133 30.172 -16.536 1.00 52.62 101 GLN A O 1
ATOM 796 N N . PRO A 1 102 ? -7.646 31.536 -15.543 1.00 47.22 102 PRO A N 1
ATOM 797 C CA . PRO A 1 102 ? -8.626 32.593 -15.353 1.00 47.22 102 PRO A CA 1
ATOM 798 C C . PRO A 1 102 ? -9.107 33.071 -16.725 1.00 47.22 102 PRO A C 1
ATOM 800 O O . PRO A 1 102 ? -8.315 33.521 -17.553 1.00 47.22 102 PRO A O 1
ATOM 803 N N . SER A 1 103 ? -10.411 32.955 -16.987 1.00 56.84 103 SER A N 1
ATO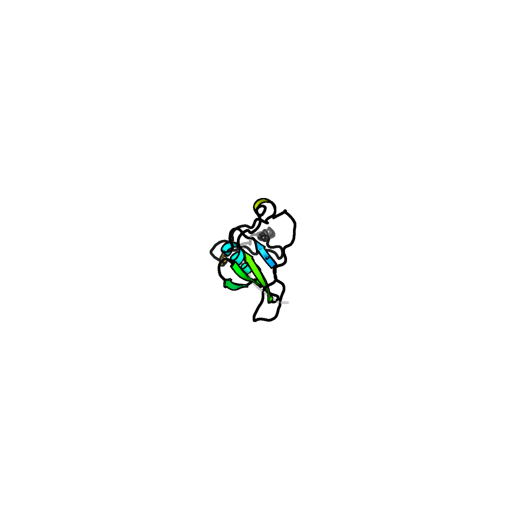M 804 C CA . SER A 1 103 ? -10.998 33.436 -18.234 1.00 56.84 103 SER A CA 1
ATOM 805 C C . SER A 1 103 ? -10.796 34.948 -18.319 1.00 56.84 103 SER A C 1
ATOM 807 O O . SER A 1 103 ? -11.369 35.700 -17.527 1.00 56.84 103 SER A O 1
ATOM 809 N N . SER A 1 104 ? -9.991 35.407 -19.274 1.00 57.31 104 SER A N 1
ATOM 810 C CA . SER A 1 104 ? -9.777 36.825 -19.546 1.00 57.31 104 SER A CA 1
ATOM 811 C C . SER A 1 104 ? -11.061 37.450 -20.099 1.00 57.31 104 SER A C 1
ATOM 813 O O . SER A 1 104 ? -11.267 37.527 -21.312 1.00 57.31 104 SER A O 1
ATOM 815 N N . ARG A 1 105 ? -11.972 37.878 -19.224 1.00 53.94 105 ARG A N 1
ATOM 816 C CA . ARG A 1 105 ? -13.152 38.639 -19.637 1.00 53.94 105 ARG A CA 1
ATOM 817 C C . ARG A 1 105 ? -13.560 39.650 -18.572 1.00 53.94 105 ARG A C 1
ATOM 819 O O . ARG A 1 105 ? -14.422 39.353 -17.761 1.00 53.94 105 ARG A O 1
ATOM 826 N N . ALA A 1 106 ? -12.943 40.834 -18.615 1.00 51.41 106 ALA A N 1
ATOM 827 C CA . ALA A 1 106 ? -13.571 42.144 -18.380 1.00 51.41 106 ALA A CA 1
ATOM 828 C C . ALA A 1 106 ? -12.501 43.236 -18.199 1.00 51.41 106 ALA A C 1
ATOM 830 O O . ALA A 1 106 ? -11.824 43.260 -17.180 1.00 51.41 106 ALA A O 1
ATOM 831 N N . ASN A 1 107 ? -12.381 44.154 -19.164 1.00 46.69 107 ASN A N 1
ATOM 832 C CA . ASN A 1 107 ? -12.555 45.592 -18.920 1.00 46.69 107 ASN A CA 1
ATOM 833 C C . ASN A 1 107 ? -12.500 46.351 -20.260 1.00 46.69 107 ASN A C 1
ATOM 835 O O . ASN A 1 107 ? -11.435 46.721 -20.744 1.00 46.69 107 ASN A O 1
ATOM 839 N N . GLN A 1 108 ? -13.663 46.566 -20.870 1.00 54.53 108 GLN A N 1
ATOM 840 C CA . GLN A 1 108 ? -13.857 47.631 -21.852 1.00 54.53 108 GLN A CA 1
ATOM 841 C C . GLN A 1 108 ? -15.089 48.420 -21.416 1.00 54.53 108 GLN A C 1
ATOM 843 O O . GLN A 1 108 ? -16.180 48.218 -21.939 1.00 54.53 108 GLN A O 1
ATOM 848 N N . SER A 1 109 ? -14.919 49.286 -20.419 1.00 48.03 109 SER A N 1
ATOM 849 C CA . SER A 1 109 ? -15.941 50.256 -20.025 1.00 48.03 109 SER A CA 1
ATOM 850 C C . SER A 1 109 ? -15.306 51.642 -20.002 1.00 48.03 109 SER A C 1
ATOM 852 O O . SER A 1 109 ? -14.456 51.942 -19.168 1.00 48.03 109 SER A O 1
ATOM 854 N N . GLY A 1 110 ? -15.676 52.443 -21.003 1.00 39.31 110 GLY A N 1
ATOM 855 C CA . GLY A 1 110 ? -15.079 53.733 -21.321 1.00 39.31 110 GLY A CA 1
ATOM 856 C C . GLY A 1 110 ? -15.309 54.826 -20.279 1.00 39.31 110 GLY A C 1
ATOM 857 O O . GLY A 1 110 ? -16.335 54.888 -19.603 1.00 39.31 110 GLY A O 1
ATOM 858 N N . THR A 1 111 ? -14.347 55.737 -20.210 1.00 43.06 111 THR A N 1
ATOM 859 C CA . THR A 1 111 ? -14.425 56.983 -19.456 1.00 43.06 111 THR A CA 1
ATOM 860 C C . THR A 1 111 ? -15.112 58.048 -20.318 1.00 43.06 111 THR A C 1
ATOM 862 O O . THR A 1 111 ? -14.609 58.451 -21.364 1.00 43.06 111 THR A O 1
ATOM 865 N N . ARG A 1 112 ? -16.301 58.508 -19.906 1.00 43.59 112 ARG A N 1
ATOM 866 C CA . ARG A 1 112 ? -16.897 59.754 -20.417 1.00 43.59 112 ARG A CA 1
ATOM 867 C C . ARG A 1 112 ? -16.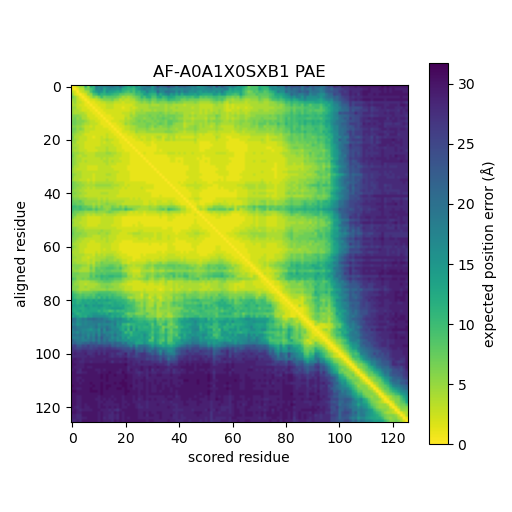413 60.907 -19.535 1.00 43.59 112 ARG A C 1
ATOM 869 O O . ARG A 1 112 ? -16.632 60.878 -18.328 1.00 43.59 112 ARG A O 1
ATOM 876 N N . SER A 1 113 ? -15.755 61.896 -20.138 1.00 42.97 113 SER A N 1
ATOM 877 C CA . SER A 1 113 ? -15.337 63.141 -19.480 1.00 42.97 113 SER A CA 1
ATOM 878 C C . SER A 1 113 ? -16.541 63.935 -18.968 1.00 42.97 113 SER A C 1
ATOM 880 O O . SER A 1 113 ? -17.494 64.168 -19.712 1.00 42.97 113 SER A O 1
ATOM 882 N N . ALA A 1 114 ? -16.476 64.372 -17.710 1.00 43.25 114 ALA A N 1
ATOM 883 C CA . ALA A 1 114 ? -17.443 65.276 -17.100 1.00 43.25 114 ALA A CA 1
ATOM 884 C C . ALA A 1 114 ? -17.081 66.746 -17.381 1.00 43.25 114 ALA A C 1
ATOM 886 O O . ALA A 1 114 ? -15.921 67.149 -17.313 1.00 43.25 114 ALA A O 1
ATOM 887 N N . SER A 1 115 ? -18.117 67.508 -17.723 1.00 44.06 115 SER A N 1
ATOM 888 C CA . SER A 1 115 ? -18.154 68.939 -18.025 1.00 44.06 115 SER A CA 1
ATOM 889 C C . SER A 1 115 ? -17.975 69.805 -16.766 1.00 44.06 115 SER A C 1
ATOM 891 O O . SER A 1 115 ? -18.440 69.440 -15.688 1.00 44.06 115 SER A O 1
ATOM 893 N N . SER A 1 116 ? -17.333 70.969 -16.927 1.00 39.09 116 SER A N 1
ATOM 894 C CA . SER A 1 116 ? -17.337 72.092 -15.980 1.00 39.09 116 SER A CA 1
ATOM 895 C C . SER A 1 116 ? -17.973 73.305 -16.667 1.00 39.09 116 SER A C 1
ATOM 897 O O . SER A 1 116 ? -17.605 73.625 -17.798 1.00 39.09 116 SER A O 1
ATOM 899 N N . GLY A 1 117 ? -18.927 73.962 -16.002 1.00 36.53 117 GLY A N 1
ATOM 900 C CA . GLY A 1 117 ? -19.625 75.152 -16.498 1.00 36.53 117 GLY A CA 1
ATOM 901 C C . GLY A 1 117 ? -20.702 75.633 -15.520 1.00 36.53 117 GLY A C 1
ATOM 902 O O . GLY A 1 117 ? -21.731 74.991 -15.371 1.00 36.53 117 GLY A O 1
ATOM 903 N N . ILE A 1 118 ? -20.402 76.733 -14.834 1.00 42.75 118 ILE A N 1
ATOM 904 C CA . ILE A 1 118 ? -21.062 77.376 -13.674 1.00 42.75 118 ILE A CA 1
ATOM 905 C C . ILE A 1 118 ? -22.442 78.017 -14.021 1.00 42.75 118 ILE A C 1
ATOM 907 O O . ILE A 1 118 ? -22.695 78.268 -15.198 1.00 42.75 118 ILE A O 1
ATOM 911 N N . PRO A 1 119 ? -23.339 78.270 -13.033 1.00 52.88 119 PRO A N 1
ATOM 912 C CA . PRO A 1 119 ? -24.783 78.484 -13.214 1.00 52.88 119 PRO A CA 1
ATOM 913 C C . PRO A 1 119 ? -25.207 79.963 -13.188 1.00 52.88 119 PRO A C 1
ATOM 915 O O . PRO A 1 119 ? -24.491 80.774 -12.611 1.00 52.88 119 PRO A O 1
ATOM 918 N N . LEU A 1 120 ? -26.406 80.291 -13.700 1.00 47.34 120 LEU A N 1
ATOM 919 C CA . LEU A 1 120 ? -27.136 81.528 -13.367 1.00 47.34 120 LEU A CA 1
ATOM 920 C C . LEU A 1 120 ? -28.673 81.367 -13.455 1.00 47.34 120 LEU A C 1
ATOM 922 O O . LEU A 1 120 ? -29.207 80.888 -14.451 1.00 47.34 120 LEU A O 1
ATOM 926 N N . ASP A 1 121 ? -29.311 81.824 -12.374 1.00 42.34 121 ASP A N 1
ATOM 927 C CA . ASP A 1 121 ? -30.559 82.592 -12.237 1.00 42.34 121 ASP A CA 1
ATOM 928 C C . ASP A 1 121 ? -31.958 82.055 -12.622 1.00 42.34 121 ASP A C 1
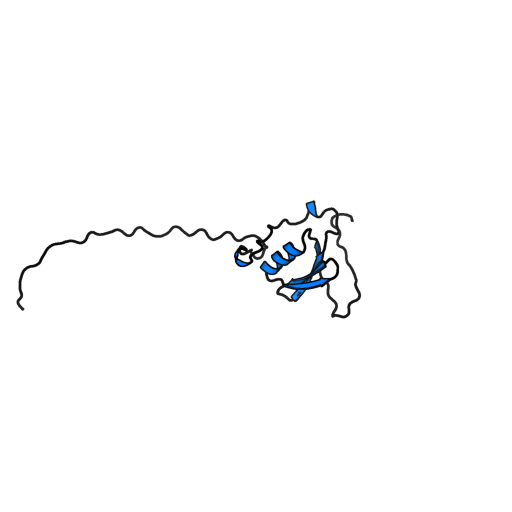ATOM 930 O O . ASP A 1 121 ? -32.403 82.090 -13.762 1.00 42.34 121 ASP A O 1
ATOM 934 N N . HIS A 1 122 ? -32.686 81.769 -11.530 1.00 46.28 122 HIS A N 1
ATOM 935 C CA . HIS A 1 122 ? -33.989 82.316 -11.104 1.00 46.28 122 HIS A CA 1
ATOM 936 C C . HIS A 1 122 ? -35.341 81.875 -11.741 1.00 46.28 122 HIS A C 1
ATOM 938 O O . HIS A 1 122 ? -35.405 81.455 -12.891 1.00 46.28 122 HIS A O 1
ATOM 944 N N . PRO A 1 123 ? -36.444 81.917 -10.942 1.00 62.41 123 PRO A N 1
ATOM 945 C CA . PRO A 1 123 ? -37.645 81.081 -11.092 1.00 62.41 123 PRO A CA 1
ATOM 946 C C . PRO A 1 123 ? -38.907 81.858 -11.524 1.00 62.41 123 PRO A C 1
ATOM 948 O O . PRO A 1 123 ? -38.919 83.079 -11.421 1.00 62.41 123 PRO A O 1
ATOM 951 N N . VAL A 1 124 ? -39.982 81.135 -11.897 1.00 45.72 124 VAL A N 1
ATOM 952 C CA . VAL A 1 124 ? -41.442 81.435 -11.736 1.00 45.72 124 VAL A CA 1
ATOM 953 C C . VAL A 1 124 ? -42.220 80.488 -12.672 1.00 45.72 124 VAL A C 1
ATOM 955 O O . VAL A 1 124 ? -41.898 80.397 -13.848 1.00 45.72 124 VAL A O 1
ATOM 958 N N . ALA A 1 125 ? -42.980 79.525 -12.142 1.00 43.34 125 ALA A N 1
ATOM 959 C CA . ALA A 1 125 ? -44.421 79.540 -11.823 1.00 43.34 125 ALA A CA 1
ATOM 960 C C . ALA A 1 125 ? -45.359 79.577 -13.050 1.00 43.34 125 ALA A C 1
ATOM 962 O O . ALA A 1 125 ? -45.258 80.468 -13.890 1.00 43.34 125 ALA A O 1
ATOM 963 N N . GLY A 1 126 ? -46.292 78.619 -13.090 1.00 42.91 126 GLY A N 1
ATOM 964 C CA . GLY A 1 126 ? -47.340 78.461 -14.103 1.00 42.91 126 GLY A CA 1
ATOM 965 C C . GLY A 1 126 ? -47.831 77.026 -14.164 1.00 42.91 126 GLY A C 1
ATOM 966 O O . GLY A 1 126 ? -47.144 76.226 -14.831 1.00 42.91 126 GLY A O 1
#

Secondary structure (DSSP, 8-state):
--TT---------SS------EEE-S-HHHHHHHHHTTT-EEEEEETTEEEEE-TTS-EEEEE---STTHHHHPPP-PPPPSSGGGPPPBPTTS-B-PPPPP---------PPPP-----------

Foldseek 3Di:
DPPPDDDDDDDDDPDPDDDAEEDEDQDQVQVQVLQVLVPKDFPDDDDAWTWIAHPVGGIYIYHHDPDPCCVPPPDDDDRADPDPVRGARADPVSHGDDPDDPPPDDDDDDDDDDDDDDDDDDDDDD